Protein AF-A0A961C4F1-F1 (afdb_monomer_lite)

Structure (mmCIF, N/CA/C/O backbone):
data_AF-A0A961C4F1-F1
#
_entry.id   AF-A0A961C4F1-F1
#
loop_
_atom_site.group_PDB
_atom_site.id
_atom_site.type_symbol
_atom_site.label_atom_id
_atom_site.label_alt_id
_atom_site.label_comp_id
_atom_site.label_asym_id
_atom_site.label_entity_id
_atom_site.label_seq_id
_atom_site.pdbx_PDB_ins_code
_atom_site.Cartn_x
_atom_site.Cartn_y
_atom_site.Cartn_z
_atom_site.occupancy
_atom_site.B_iso_or_equiv
_atom_site.auth_seq_id
_atom_site.auth_comp_id
_atom_site.auth_asym_id
_atom_site.auth_atom_id
_atom_site.pdbx_PDB_model_num
ATOM 1 N N . MET A 1 1 ? -9.704 7.172 -8.439 1.00 83.44 1 MET A N 1
ATOM 2 C CA . MET A 1 1 ? -9.712 5.692 -8.507 1.00 83.44 1 MET A CA 1
ATOM 3 C C . MET A 1 1 ? -8.876 5.060 -7.395 1.00 83.44 1 MET A C 1
ATOM 5 O O . MET A 1 1 ? -9.451 4.285 -6.649 1.00 83.44 1 MET A O 1
ATOM 9 N N . ALA A 1 2 ? -7.605 5.440 -7.196 1.00 91.69 2 ALA A N 1
ATOM 10 C CA . ALA A 1 2 ? -6.734 4.858 -6.157 1.00 91.69 2 ALA A CA 1
ATOM 11 C C . ALA A 1 2 ? -7.338 4.836 -4.733 1.00 91.69 2 ALA A C 1
ATOM 13 O O . ALA A 1 2 ? -7.395 3.779 -4.118 1.00 91.69 2 ALA A O 1
ATOM 14 N N . ALA A 1 3 ? -7.897 5.953 -4.245 1.00 95.62 3 ALA A N 1
ATOM 15 C CA . ALA A 1 3 ? -8.545 5.975 -2.925 1.00 95.62 3 ALA A CA 1
ATOM 16 C C . ALA A 1 3 ? -9.699 4.958 -2.811 1.00 95.62 3 ALA A C 1
ATOM 18 O O . ALA A 1 3 ? -9.810 4.259 -1.812 1.00 95.62 3 ALA A O 1
ATOM 19 N N . ALA A 1 4 ? -10.530 4.822 -3.849 1.00 96.44 4 ALA A N 1
ATOM 20 C CA . ALA A 1 4 ? -11.628 3.855 -3.848 1.00 96.44 4 ALA A CA 1
ATOM 21 C C . ALA A 1 4 ? -11.119 2.403 -3.823 1.00 96.44 4 ALA A C 1
ATOM 23 O O . ALA A 1 4 ? -11.713 1.559 -3.159 1.00 96.44 4 ALA A O 1
ATOM 24 N N . GLN A 1 5 ? -9.996 2.120 -4.493 1.00 96.12 5 GLN A N 1
ATOM 25 C CA . GLN A 1 5 ? -9.341 0.811 -4.420 1.00 96.12 5 GLN A CA 1
ATOM 26 C C . GLN A 1 5 ? -8.809 0.539 -3.011 1.00 96.12 5 GLN A C 1
ATOM 28 O O . GLN A 1 5 ? -9.016 -0.553 -2.492 1.00 96.12 5 GLN A O 1
ATOM 33 N N . THR A 1 6 ? -8.195 1.533 -2.363 1.00 96.81 6 THR A N 1
ATOM 34 C CA . THR A 1 6 ? -7.770 1.415 -0.963 1.00 96.81 6 THR A CA 1
ATOM 35 C C . THR A 1 6 ? -8.940 1.114 -0.037 1.00 96.81 6 THR A C 1
ATOM 37 O O . THR A 1 6 ? -8.842 0.185 0.760 1.00 96.81 6 THR A O 1
ATOM 40 N N . VAL A 1 7 ? -10.060 1.834 -0.173 1.00 97.44 7 VAL A N 1
ATOM 41 C CA . VAL A 1 7 ? -11.275 1.554 0.607 1.00 97.44 7 VAL A CA 1
ATOM 42 C C . VAL A 1 7 ? -11.715 0.105 0.398 1.00 97.44 7 VAL A C 1
ATOM 44 O O . VAL A 1 7 ? -11.810 -0.640 1.367 1.00 97.44 7 VAL A O 1
ATOM 47 N N . ALA A 1 8 ? -11.902 -0.318 -0.855 1.00 97.62 8 ALA A N 1
ATOM 48 C CA . ALA A 1 8 ? -12.390 -1.658 -1.170 1.00 97.62 8 ALA A CA 1
ATOM 49 C C . ALA A 1 8 ? -11.473 -2.771 -0.631 1.00 97.62 8 ALA A C 1
ATOM 51 O O . ALA A 1 8 ? -11.957 -3.748 -0.063 1.00 97.62 8 ALA A O 1
ATOM 52 N N . VAL A 1 9 ? -10.150 -2.620 -0.764 1.00 97.50 9 VAL A N 1
ATOM 53 C CA . VAL A 1 9 ? -9.181 -3.608 -0.265 1.00 97.50 9 VAL A CA 1
ATOM 54 C C . VAL A 1 9 ? -9.215 -3.690 1.258 1.00 97.50 9 VAL A C 1
ATOM 56 O O . VAL A 1 9 ? -9.281 -4.790 1.802 1.00 97.50 9 VAL A O 1
ATOM 59 N N . VAL A 1 10 ? -9.199 -2.552 1.957 1.00 97.19 10 VAL A N 1
ATOM 60 C CA . VAL A 1 10 ? -9.195 -2.531 3.429 1.00 97.19 10 VAL A CA 1
ATOM 61 C C . VAL A 1 10 ? -10.528 -3.032 3.989 1.00 97.19 10 VAL A C 1
ATOM 63 O O . VAL A 1 10 ? -10.556 -3.755 4.984 1.00 97.19 10 VAL A O 1
ATOM 66 N N . GLU A 1 11 ? -11.647 -2.728 3.331 1.00 95.00 11 GLU A N 1
ATOM 67 C CA . GLU A 1 11 ? -12.953 -3.281 3.698 1.00 95.00 11 GLU A CA 1
ATOM 68 C C . GLU A 1 11 ? -13.034 -4.800 3.497 1.00 95.00 11 GLU A C 1
ATOM 70 O O . GLU A 1 11 ? -13.649 -5.487 4.314 1.00 95.00 11 GLU A O 1
ATOM 75 N N . ALA A 1 12 ? -12.339 -5.341 2.497 1.00 96.38 12 ALA A N 1
ATOM 76 C CA . ALA A 1 12 ? -12.175 -6.780 2.307 1.00 96.38 12 ALA A CA 1
ATOM 77 C C . ALA A 1 12 ? -11.158 -7.429 3.275 1.00 96.38 12 ALA A C 1
ATOM 79 O O . ALA A 1 12 ? -10.909 -8.628 3.183 1.00 96.38 12 ALA A O 1
ATOM 80 N N . GLY A 1 13 ? -10.574 -6.664 4.207 1.00 94.38 13 GLY A N 1
ATOM 81 C CA . GLY A 1 13 ? -9.588 -7.152 5.180 1.00 94.38 13 GLY A CA 1
ATOM 82 C C . GLY A 1 13 ? -8.143 -7.148 4.674 1.00 94.38 13 GLY A C 1
ATOM 83 O O . GLY A 1 13 ? -7.252 -7.670 5.339 1.00 94.38 13 GLY A O 1
ATOM 84 N N . GLY A 1 14 ? -7.898 -6.562 3.504 1.00 95.62 14 GLY A N 1
ATOM 85 C CA . GLY A 1 14 ? -6.567 -6.409 2.940 1.00 95.62 14 GLY A CA 1
ATOM 86 C C . GLY A 1 14 ? -5.794 -5.213 3.499 1.00 95.62 14 GLY A C 1
ATOM 87 O O . GLY A 1 14 ? -6.282 -4.407 4.295 1.00 95.62 14 GLY A O 1
ATOM 88 N N . ARG A 1 15 ? -4.555 -5.090 3.023 1.00 96.00 15 ARG A N 1
ATOM 89 C CA . ARG A 1 15 ? -3.673 -3.939 3.239 1.00 96.00 15 ARG A CA 1
ATOM 90 C C . ARG A 1 15 ? -3.291 -3.360 1.885 1.00 96.00 15 ARG A C 1
ATOM 92 O O . ARG A 1 15 ? -3.150 -4.106 0.919 1.00 96.00 15 ARG A O 1
ATOM 99 N N . THR A 1 16 ? -3.096 -2.052 1.806 1.00 96.38 16 THR A N 1
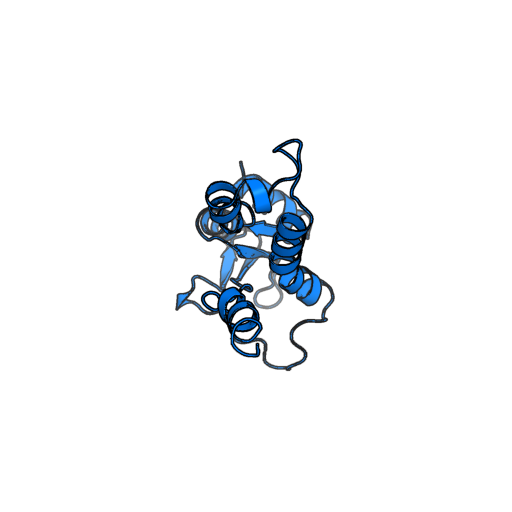ATOM 100 C CA . THR A 1 16 ? -2.605 -1.400 0.583 1.00 96.38 16 THR A CA 1
ATOM 101 C C . THR A 1 16 ? -1.349 -0.610 0.854 1.00 96.38 16 THR A C 1
ATOM 103 O O . THR A 1 16 ? -1.265 0.027 1.898 1.00 96.38 16 THR A O 1
ATOM 106 N N . VAL A 1 17 ? -0.440 -0.572 -0.119 1.00 94.94 17 VAL A N 1
ATOM 107 C CA . VAL A 1 17 ? 0.753 0.280 -0.106 1.00 94.94 17 VAL A CA 1
ATOM 108 C C . VAL A 1 17 ? 0.718 1.209 -1.320 1.00 94.94 17 VAL A C 1
ATOM 110 O O . VAL A 1 17 ? 0.536 0.749 -2.449 1.00 94.94 17 VAL A O 1
ATOM 113 N N . SER A 1 18 ? 0.909 2.511 -1.108 1.00 93.38 18 SER A N 1
ATOM 114 C CA . SER A 1 18 ? 0.995 3.517 -2.175 1.00 93.38 18 SER A CA 1
ATOM 115 C C . SER A 1 18 ? 2.334 3.421 -2.915 1.00 93.38 18 SER A C 1
ATOM 117 O O . SER A 1 18 ? 3.273 4.165 -2.626 1.00 93.38 18 SER A O 1
ATOM 119 N N . LEU A 1 19 ? 2.428 2.479 -3.859 1.00 91.19 19 LEU A N 1
ATOM 120 C CA . LEU A 1 19 ? 3.655 2.179 -4.605 1.00 91.19 19 LEU A CA 1
ATOM 121 C C . LEU A 1 19 ? 3.908 3.130 -5.784 1.00 91.19 19 LEU A C 1
ATOM 123 O O . LEU A 1 19 ? 5.052 3.487 -6.046 1.00 91.19 19 LEU A O 1
ATOM 127 N N . GLY A 1 20 ? 2.850 3.544 -6.490 1.00 87.50 20 GLY A N 1
ATOM 128 C CA . GLY A 1 20 ? 2.961 4.329 -7.725 1.00 87.50 20 GLY A CA 1
ATOM 129 C C . GLY A 1 20 ? 3.708 5.647 -7.528 1.00 87.50 20 GLY A C 1
ATOM 130 O O . GLY A 1 20 ? 4.709 5.887 -8.192 1.00 87.50 20 GLY A O 1
ATOM 131 N N . ASP A 1 21 ? 3.292 6.453 -6.551 1.00 86.06 21 ASP A N 1
ATOM 132 C CA . ASP A 1 21 ? 3.953 7.733 -6.263 1.00 86.06 21 ASP A CA 1
ATOM 133 C C . ASP A 1 21 ? 5.311 7.564 -5.563 1.00 86.06 21 ASP A C 1
ATOM 135 O O . ASP A 1 21 ? 6.100 8.503 -5.505 1.00 86.06 21 ASP A O 1
ATOM 139 N N . LEU A 1 22 ? 5.589 6.372 -5.018 1.00 90.69 22 LEU A N 1
ATOM 140 C CA . LEU A 1 22 ? 6.874 6.043 -4.404 1.00 90.69 22 LEU A CA 1
ATOM 141 C C . LEU A 1 22 ? 7.924 5.699 -5.460 1.00 90.69 22 LEU A C 1
ATOM 143 O O . LEU A 1 22 ? 9.031 6.224 -5.414 1.00 90.69 22 LEU A O 1
ATOM 147 N N . LEU A 1 23 ? 7.584 4.813 -6.396 1.00 92.19 23 LEU A N 1
ATOM 148 C CA . LEU A 1 23 ? 8.536 4.295 -7.376 1.00 92.19 23 LEU A CA 1
ATOM 149 C C . LEU A 1 23 ? 8.493 5.035 -8.709 1.00 92.19 23 LEU A C 1
ATOM 151 O O . LEU A 1 23 ? 9.502 5.069 -9.406 1.00 92.19 23 LEU A O 1
ATOM 155 N N . GLY A 1 24 ? 7.367 5.659 -9.057 1.00 92.56 24 GLY A N 1
ATOM 156 C CA . GLY A 1 24 ? 7.189 6.404 -10.304 1.00 92.56 24 GLY A CA 1
ATOM 157 C C . GLY A 1 24 ? 8.346 7.358 -10.628 1.00 92.56 24 GLY A C 1
ATOM 158 O O . GLY A 1 24 ? 8.858 7.289 -11.745 1.00 92.56 24 GLY A O 1
ATOM 159 N N . PRO 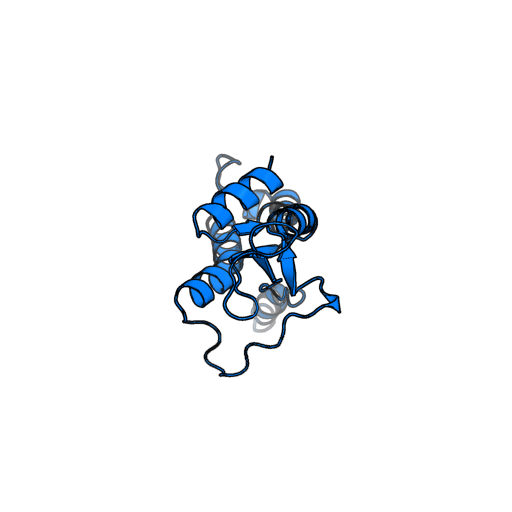A 1 25 ? 8.838 8.177 -9.675 1.00 93.44 25 PRO A N 1
ATOM 160 C CA . PRO A 1 25 ? 9.994 9.041 -9.911 1.00 93.44 25 PRO A CA 1
ATOM 161 C C . PRO A 1 25 ? 11.260 8.289 -10.348 1.00 93.44 25 PRO A C 1
ATOM 163 O O . PRO A 1 25 ? 11.966 8.765 -11.232 1.00 93.44 25 PRO A O 1
ATOM 166 N N . HIS A 1 26 ? 11.524 7.101 -9.793 1.00 91.50 26 HIS A N 1
ATOM 167 C CA . HIS A 1 26 ? 12.672 6.273 -10.176 1.00 91.50 26 HIS A CA 1
ATOM 168 C C . HIS A 1 26 ? 12.507 5.694 -11.584 1.00 91.50 26 HIS A C 1
ATOM 170 O O . HIS A 1 26 ? 13.432 5.765 -12.386 1.00 91.50 26 HIS A O 1
ATOM 176 N N . PHE A 1 27 ? 11.314 5.194 -11.922 1.00 94.44 27 PHE A N 1
ATOM 177 C CA . PHE A 1 27 ? 11.020 4.697 -13.272 1.00 94.44 27 PHE A CA 1
ATOM 178 C C . PHE A 1 27 ? 11.121 5.794 -14.343 1.00 94.44 27 PHE A C 1
ATOM 180 O O . PHE A 1 27 ? 11.502 5.509 -15.474 1.00 94.44 27 PHE A O 1
ATOM 187 N N . VAL A 1 28 ? 10.804 7.044 -13.994 1.00 95.38 28 VAL A N 1
ATOM 188 C CA . VAL A 1 28 ? 10.967 8.199 -14.892 1.00 95.38 28 VAL A CA 1
ATOM 189 C C . VAL A 1 28 ? 12.432 8.625 -15.006 1.00 95.38 28 VAL A C 1
ATOM 191 O O . VAL A 1 28 ? 12.877 8.959 -16.101 1.00 95.38 28 VAL A O 1
ATOM 194 N N . ALA A 1 29 ? 13.178 8.635 -13.899 1.00 95.94 29 ALA A N 1
ATOM 195 C CA . ALA A 1 29 ? 14.565 9.096 -13.878 1.00 95.94 29 ALA A CA 1
ATOM 196 C C . ALA A 1 29 ? 15.547 8.091 -14.503 1.00 95.94 29 ALA A C 1
ATOM 198 O O . ALA A 1 29 ? 16.524 8.502 -15.124 1.00 95.94 29 ALA A O 1
ATOM 199 N N . MET A 1 30 ? 15.298 6.789 -14.334 1.00 95.75 30 MET A N 1
ATOM 200 C CA . MET A 1 30 ? 16.208 5.700 -14.717 1.00 95.75 30 MET A CA 1
ATOM 201 C C . MET A 1 30 ? 15.467 4.619 -15.533 1.00 95.75 30 MET A C 1
ATOM 203 O O . MET A 1 30 ? 15.462 3.448 -15.150 1.00 95.75 30 MET A O 1
ATOM 207 N N . PRO A 1 31 ? 14.804 4.969 -16.653 1.00 96.44 31 PRO A N 1
ATOM 208 C CA . PRO A 1 31 ? 13.901 4.052 -17.352 1.00 96.44 31 PRO A CA 1
ATOM 209 C C . PRO A 1 31 ? 14.60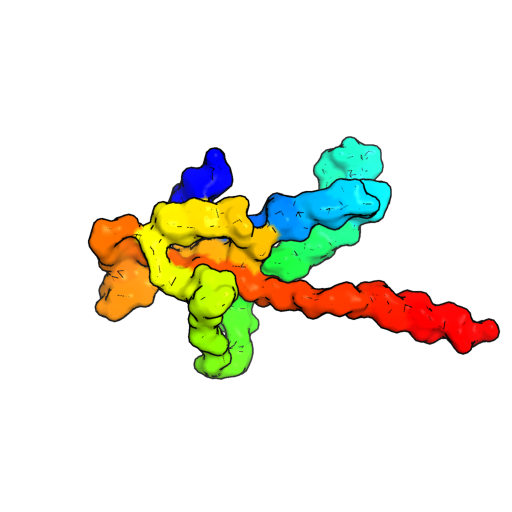5 2.809 -17.911 1.00 96.44 31 PRO A C 1
ATOM 211 O O . PRO A 1 31 ? 14.035 1.725 -17.841 1.00 96.44 31 PRO A O 1
ATOM 214 N N . GLU A 1 32 ? 15.840 2.945 -18.405 1.00 96.31 32 GLU A N 1
ATOM 215 C CA . GLU A 1 32 ? 16.633 1.831 -18.960 1.00 96.31 32 GLU A CA 1
ATOM 216 C C . GLU A 1 32 ? 17.064 0.811 -17.891 1.00 96.31 32 GLU A C 1
ATOM 218 O O . GLU A 1 32 ? 17.293 -0.355 -18.193 1.00 96.31 32 GLU A O 1
ATOM 223 N N . GLU A 1 33 ? 17.170 1.243 -16.631 1.00 96.19 33 GLU A N 1
ATOM 224 C CA . GLU A 1 33 ? 17.492 0.366 -15.502 1.00 96.19 33 GLU A CA 1
ATOM 225 C C . GLU A 1 33 ? 16.226 -0.228 -14.880 1.00 96.19 33 GLU A C 1
ATOM 227 O O . GLU A 1 33 ? 16.210 -1.387 -14.468 1.00 96.19 33 GLU A O 1
ATOM 232 N N . MET A 1 34 ? 15.149 0.558 -14.809 1.00 95.94 34 MET A N 1
ATOM 233 C CA . MET A 1 34 ? 13.942 0.219 -14.056 1.00 95.94 34 MET A CA 1
ATOM 234 C C . MET A 1 34 ? 12.921 -0.589 -14.863 1.00 95.94 34 MET A C 1
ATOM 236 O O . MET A 1 34 ? 12.176 -1.373 -14.270 1.00 95.94 34 MET A O 1
ATOM 240 N N . PHE A 1 35 ? 12.881 -0.449 -16.191 1.00 97.88 35 PHE A N 1
ATOM 241 C CA . PHE A 1 35 ? 12.010 -1.236 -17.067 1.00 97.88 35 PHE A CA 1
ATOM 242 C C . PHE A 1 35 ? 12.754 -2.373 -17.770 1.00 97.88 35 PHE A C 1
ATOM 244 O O . PHE A 1 35 ? 13.952 -2.323 -18.023 1.00 97.88 35 PHE A O 1
ATOM 251 N N . SER A 1 36 ? 12.007 -3.419 -18.107 1.00 97.06 36 SER A N 1
ATOM 252 C CA . SER A 1 36 ? 12.430 -4.455 -19.043 1.00 97.06 36 SER A CA 1
ATOM 253 C C . SER A 1 36 ? 12.475 -3.907 -20.479 1.00 97.06 36 SER A C 1
ATOM 255 O O . SER A 1 36 ? 12.023 -2.797 -20.762 1.00 97.06 36 SER A O 1
ATOM 257 N N . ALA A 1 37 ? 12.960 -4.720 -21.421 1.00 96.12 37 ALA A N 1
ATOM 258 C CA . ALA A 1 37 ? 13.095 -4.360 -22.835 1.00 96.12 37 ALA A CA 1
ATOM 259 C C . ALA A 1 37 ? 11.770 -3.943 -23.511 1.00 96.12 37 ALA A C 1
ATOM 261 O O . ALA A 1 37 ? 11.781 -3.213 -24.500 1.00 96.12 37 ALA A O 1
ATOM 262 N N . ASP A 1 38 ? 10.622 -4.380 -22.984 1.00 96.31 38 ASP A N 1
ATOM 263 C CA . ASP A 1 38 ? 9.296 -3.988 -23.480 1.00 96.31 38 ASP A CA 1
ATOM 264 C C . ASP A 1 38 ? 8.833 -2.600 -23.006 1.00 96.31 38 ASP A C 1
ATOM 266 O O . ASP A 1 38 ? 7.803 -2.107 -23.471 1.00 96.31 38 ASP A O 1
ATOM 270 N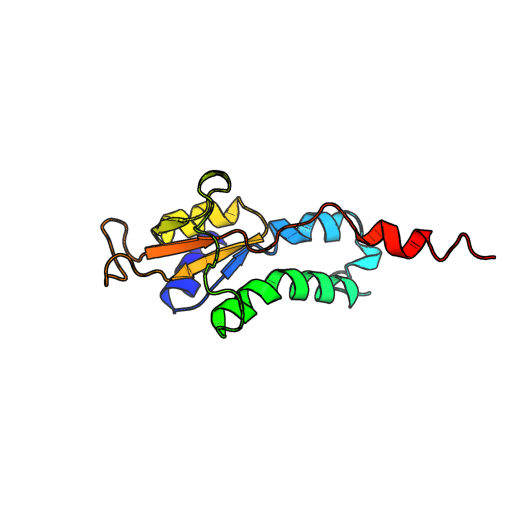 N . ARG A 1 39 ? 9.601 -1.957 -22.115 1.00 93.00 39 ARG A N 1
ATOM 271 C CA . ARG A 1 39 ? 9.307 -0.649 -21.509 1.00 93.00 39 ARG A CA 1
ATOM 272 C C . ARG A 1 39 ? 7.947 -0.586 -20.812 1.00 93.00 39 ARG A C 1
ATOM 274 O O . ARG A 1 39 ? 7.357 0.486 -20.688 1.00 93.00 39 ARG A O 1
ATOM 281 N N . PHE A 1 40 ? 7.445 -1.734 -20.372 1.00 93.69 40 PHE A N 1
ATOM 282 C CA . PHE A 1 40 ? 6.177 -1.854 -19.667 1.00 93.69 40 PHE A CA 1
ATOM 283 C C . PHE A 1 40 ? 6.353 -2.610 -18.353 1.00 93.69 40 PHE A C 1
ATOM 285 O O . PHE A 1 40 ? 5.982 -2.101 -17.296 1.00 93.69 40 PHE A O 1
ATOM 292 N N . HIS A 1 41 ? 6.956 -3.797 -18.393 1.00 97.38 41 HIS A N 1
ATOM 293 C CA . HIS A 1 41 ? 7.234 -4.555 -17.181 1.00 97.38 41 HIS A CA 1
ATOM 294 C C . HIS A 1 41 ? 8.453 -3.979 -16.456 1.00 97.38 41 HIS A C 1
ATOM 296 O O . HIS A 1 41 ? 9.406 -3.548 -17.111 1.00 97.38 41 HIS A O 1
ATOM 302 N N . PRO A 1 42 ? 8.479 -4.004 -15.114 1.00 97.12 42 PRO A N 1
ATOM 303 C CA . PRO A 1 42 ? 9.702 -3.742 -14.374 1.00 97.12 42 PRO A CA 1
ATOM 304 C C . PRO A 1 42 ? 10.831 -4.692 -14.786 1.00 97.12 42 PRO A C 1
ATOM 306 O O . PRO A 1 42 ? 10.604 -5.865 -15.096 1.00 97.12 42 PRO A O 1
ATOM 309 N N . SER A 1 43 ? 12.059 -4.187 -14.757 1.00 97.62 43 SER A N 1
ATOM 310 C CA . SER A 1 43 ? 13.272 -5.002 -14.812 1.00 97.62 43 SER A CA 1
ATOM 311 C C . SER A 1 43 ? 13.447 -5.793 -13.502 1.00 97.62 43 SER A C 1
ATOM 313 O O . SER A 1 43 ? 12.706 -5.567 -12.537 1.00 97.62 43 SER A O 1
ATOM 315 N N . PRO A 1 44 ? 14.457 -6.676 -13.389 1.00 97.69 44 PRO A N 1
ATOM 316 C CA . PRO A 1 44 ? 14.827 -7.265 -12.102 1.00 97.69 44 PRO A CA 1
ATOM 317 C C . PRO A 1 44 ? 15.101 -6.221 -11.005 1.00 97.69 44 PRO A C 1
ATOM 319 O O . PRO A 1 44 ? 14.639 -6.395 -9.879 1.00 97.69 44 PRO A O 1
ATOM 322 N N . ALA A 1 45 ? 15.780 -5.114 -11.330 1.00 95.31 45 ALA A N 1
ATOM 323 C CA . ALA A 1 45 ? 16.019 -4.017 -10.387 1.00 95.31 45 ALA A CA 1
ATOM 324 C C . ALA A 1 45 ? 14.709 -3.302 -10.007 1.00 95.31 45 ALA A C 1
ATOM 326 O O . ALA A 1 45 ? 14.454 -3.046 -8.828 1.00 95.31 45 ALA A O 1
ATOM 327 N N . GLY A 1 46 ? 13.823 -3.069 -10.982 1.00 95.44 46 GLY A N 1
ATOM 328 C CA . GLY A 1 46 ? 12.499 -2.492 -10.741 1.00 95.44 46 GLY A CA 1
ATOM 329 C C . GLY A 1 46 ? 11.620 -3.366 -9.838 1.00 95.44 46 GLY A C 1
ATOM 330 O O . GLY A 1 46 ? 10.982 -2.861 -8.911 1.00 95.44 46 GLY A O 1
ATOM 331 N N . TYR A 1 47 ? 11.626 -4.687 -10.043 1.00 96.94 47 TYR A N 1
ATOM 332 C CA . TYR A 1 47 ? 10.942 -5.629 -9.153 1.00 96.94 47 TYR A CA 1
ATOM 333 C C . TYR A 1 47 ? 11.578 -5.689 -7.765 1.00 96.94 47 TYR A C 1
ATOM 335 O O . TYR A 1 47 ? 10.843 -5.775 -6.783 1.00 96.94 47 TYR A O 1
ATOM 343 N N . ALA A 1 48 ? 12.906 -5.605 -7.654 1.00 95.31 48 ALA A N 1
ATOM 344 C CA . ALA A 1 48 ? 13.582 -5.559 -6.360 1.00 95.31 48 ALA A CA 1
ATOM 345 C C . ALA A 1 48 ? 13.151 -4.328 -5.543 1.00 95.31 48 ALA A C 1
ATOM 347 O O . ALA A 1 48 ? 12.832 -4.462 -4.363 1.00 95.31 48 ALA A O 1
ATOM 348 N N . GLN A 1 49 ? 13.040 -3.155 -6.174 1.00 92.75 49 GLN A N 1
ATOM 349 C CA . GLN A 1 49 ? 12.529 -1.935 -5.532 1.00 92.75 49 GLN A CA 1
ATOM 350 C C . GLN A 1 49 ? 11.055 -2.070 -5.115 1.00 92.75 49 GLN A C 1
ATOM 352 O O . GLN A 1 49 ? 10.682 -1.711 -3.995 1.00 92.75 49 GLN A O 1
ATOM 357 N N . ALA A 1 50 ? 10.213 -2.651 -5.978 1.00 93.75 50 ALA A N 1
ATOM 358 C CA . ALA A 1 50 ? 8.819 -2.948 -5.644 1.00 93.75 50 ALA A CA 1
ATOM 359 C C . ALA A 1 50 ? 8.695 -3.910 -4.455 1.00 93.75 50 ALA A C 1
ATOM 361 O O . ALA A 1 50 ? 7.927 -3.651 -3.527 1.00 93.75 50 ALA A O 1
ATOM 362 N N . ALA A 1 51 ? 9.482 -4.985 -4.445 1.00 94.06 51 ALA A N 1
ATOM 363 C CA . ALA A 1 51 ? 9.519 -5.941 -3.349 1.00 94.06 51 ALA A CA 1
ATOM 364 C C . ALA A 1 51 ? 10.004 -5.283 -2.051 1.00 94.06 51 ALA A C 1
ATOM 366 O O . ALA A 1 51 ? 9.346 -5.425 -1.023 1.00 94.06 51 ALA A O 1
ATOM 367 N N . ALA A 1 52 ? 11.086 -4.500 -2.094 1.00 90.69 52 ALA A N 1
ATOM 368 C CA . ALA A 1 52 ? 11.615 -3.782 -0.935 1.00 90.69 52 ALA A CA 1
ATOM 369 C C . ALA A 1 52 ? 10.575 -2.844 -0.300 1.00 90.69 52 ALA A C 1
ATOM 371 O O . ALA A 1 52 ? 10.456 -2.789 0.924 1.00 90.69 52 ALA A O 1
ATOM 372 N N . ALA A 1 53 ? 9.773 -2.157 -1.117 1.00 91.00 53 ALA A N 1
ATOM 373 C CA . ALA A 1 53 ? 8.693 -1.304 -0.630 1.00 91.00 53 ALA A CA 1
ATOM 374 C C . ALA A 1 53 ? 7.539 -2.092 0.023 1.00 91.00 53 ALA A C 1
ATOM 376 O O . ALA A 1 53 ? 6.924 -1.607 0.975 1.00 91.00 53 ALA A O 1
ATOM 377 N N . LEU A 1 54 ? 7.237 -3.298 -0.468 1.00 92.25 54 LEU A N 1
ATOM 378 C CA . LEU A 1 54 ? 6.141 -4.140 0.031 1.00 92.25 54 LEU A CA 1
ATOM 379 C C . LEU A 1 54 ? 6.528 -4.990 1.249 1.00 92.25 54 LEU A C 1
ATOM 381 O O . LEU A 1 54 ? 5.671 -5.273 2.090 1.00 92.25 54 LEU A O 1
ATOM 385 N N . LEU A 1 55 ? 7.798 -5.388 1.363 1.00 91.31 55 LEU A N 1
ATOM 386 C CA . LEU A 1 55 ? 8.295 -6.317 2.383 1.00 91.31 55 LEU A CA 1
ATOM 387 C C . LEU A 1 55 ? 7.915 -5.929 3.822 1.00 91.31 55 LEU A C 1
ATOM 389 O O . LEU A 1 55 ? 7.425 -6.808 4.531 1.00 91.31 55 LEU A O 1
ATOM 393 N N . PRO A 1 56 ? 8.033 -4.660 4.268 1.00 89.00 56 PRO A N 1
ATOM 394 C CA . PRO A 1 56 ? 7.609 -4.284 5.616 1.00 89.00 56 PRO A CA 1
ATOM 395 C C . PRO A 1 56 ? 6.120 -4.549 5.873 1.00 89.00 56 PRO A C 1
ATOM 397 O O . PRO A 1 56 ? 5.747 -4.994 6.954 1.00 89.00 56 PRO A O 1
ATOM 400 N N . SER A 1 57 ? 5.267 -4.313 4.870 1.00 90.69 57 SER A N 1
ATOM 401 C CA . SER A 1 57 ? 3.824 -4.549 4.973 1.00 90.69 57 SER A CA 1
ATOM 402 C C . SER A 1 57 ? 3.502 -6.033 5.098 1.00 90.69 57 SER A C 1
ATOM 404 O O . SER A 1 57 ? 2.725 -6.441 5.963 1.00 90.69 57 SER A O 1
ATOM 406 N N . VAL A 1 58 ? 4.151 -6.850 4.262 1.00 91.94 58 VAL A N 1
ATOM 407 C CA . VAL A 1 58 ? 4.011 -8.311 4.269 1.00 91.94 58 VAL A CA 1
ATOM 408 C C . VAL A 1 58 ? 4.505 -8.887 5.592 1.00 91.94 58 VAL A C 1
ATOM 410 O O . VAL A 1 58 ? 3.804 -9.682 6.213 1.00 91.94 58 VAL A O 1
ATOM 413 N N . ALA A 1 59 ? 5.671 -8.448 6.065 1.00 89.25 59 ALA A N 1
ATOM 414 C CA . ALA A 1 59 ? 6.229 -8.907 7.326 1.00 89.25 59 ALA A CA 1
ATOM 415 C C . ALA A 1 59 ? 5.310 -8.552 8.506 1.00 89.25 59 ALA A C 1
ATOM 417 O O . ALA A 1 59 ? 5.016 -9.425 9.317 1.00 89.25 59 ALA A O 1
ATOM 418 N N . THR A 1 60 ? 4.761 -7.331 8.572 1.00 86.81 60 THR A N 1
ATOM 419 C CA . THR A 1 60 ? 3.780 -6.982 9.616 1.00 86.81 60 THR A CA 1
ATOM 420 C C . THR A 1 60 ? 2.488 -7.793 9.491 1.00 86.81 60 THR A C 1
ATOM 422 O O . THR A 1 60 ? 1.932 -8.210 10.503 1.00 86.81 60 THR A O 1
ATOM 425 N N . ALA A 1 61 ? 1.995 -8.050 8.276 1.00 89.31 61 ALA A N 1
ATOM 426 C CA . ALA A 1 61 ? 0.802 -8.875 8.076 1.00 89.31 61 ALA A CA 1
ATOM 427 C C . ALA A 1 61 ? 0.993 -10.325 8.554 1.00 89.31 61 ALA A C 1
ATOM 429 O O . ALA A 1 61 ? 0.043 -10.933 9.037 1.00 89.31 61 ALA A O 1
ATOM 430 N N . LEU A 1 62 ? 2.217 -10.850 8.449 1.00 90.81 62 LEU A N 1
ATOM 431 C CA . LEU A 1 62 ? 2.597 -12.186 8.910 1.00 90.81 62 LEU A CA 1
ATOM 432 C C . LEU A 1 62 ? 3.048 -12.228 10.382 1.00 90.81 62 LEU A C 1
ATOM 434 O O . LEU A 1 62 ? 3.395 -13.298 10.872 1.00 90.81 62 LEU A O 1
ATOM 438 N N . GLY A 1 63 ? 3.075 -11.091 11.087 1.00 86.88 63 GLY A N 1
ATOM 439 C CA . GLY A 1 63 ? 3.589 -11.015 12.460 1.00 86.88 63 GLY A CA 1
ATOM 440 C C . GLY A 1 63 ? 5.109 -11.194 12.572 1.00 86.88 63 GLY A C 1
ATOM 441 O O . GLY A 1 63 ? 5.612 -11.541 13.633 1.00 86.88 63 GLY A O 1
ATOM 442 N N . LEU A 1 64 ? 5.844 -10.967 11.480 1.00 84.25 64 LEU A N 1
ATOM 443 C CA . LEU A 1 64 ? 7.305 -11.068 11.393 1.00 84.25 64 LEU A CA 1
ATOM 444 C C . LEU A 1 64 ? 8.014 -9.712 11.611 1.00 84.25 64 LEU A C 1
ATOM 446 O O . LEU A 1 64 ? 9.234 -9.635 11.486 1.00 84.25 64 LEU A O 1
ATOM 450 N N . TRP A 1 65 ? 7.268 -8.632 11.887 1.00 70.38 65 TRP A N 1
ATOM 451 C CA . TRP A 1 65 ? 7.795 -7.266 12.021 1.00 70.38 65 TRP A CA 1
ATOM 452 C C . TRP A 1 65 ? 6.998 -6.413 13.027 1.00 70.38 65 TRP A C 1
ATOM 454 O O . TRP A 1 65 ? 5.783 -6.297 12.827 1.00 70.38 65 TRP A O 1
ATOM 464 N N . PRO A 1 66 ? 7.642 -5.724 13.997 1.00 60.84 66 PRO A N 1
ATOM 465 C CA . PRO A 1 66 ? 9.028 -5.873 14.444 1.00 60.84 66 PRO A CA 1
ATOM 466 C C . PRO A 1 66 ? 9.201 -7.043 15.428 1.00 60.84 66 PRO A C 1
ATOM 468 O O . PRO A 1 66 ? 8.279 -7.439 16.132 1.00 60.84 66 PRO A O 1
ATOM 471 N N . VAL A 1 67 ? 10.426 -7.570 15.460 1.00 50.44 67 VAL A N 1
ATOM 472 C CA . VAL A 1 67 ? 10.928 -8.558 16.435 1.00 50.44 67 VAL A CA 1
ATOM 473 C C . VAL A 1 67 ? 11.199 -7.900 17.809 1.00 50.44 67 VAL A C 1
ATOM 475 O O . VAL A 1 67 ? 11.444 -8.601 18.786 1.00 50.44 67 VAL A O 1
ATOM 478 N N . ASP A 1 68 ? 11.081 -6.569 17.903 1.00 46.31 68 ASP A N 1
ATOM 479 C CA . ASP A 1 68 ? 11.058 -5.809 19.158 1.00 46.31 68 ASP A CA 1
ATOM 480 C C . ASP A 1 68 ? 9.612 -5.585 19.648 1.00 46.31 68 ASP A C 1
ATOM 482 O O . ASP A 1 68 ? 8.747 -5.221 18.847 1.00 46.31 68 ASP A O 1
ATOM 486 N N . PRO A 1 69 ? 9.333 -5.741 20.957 1.00 50.12 69 PRO A N 1
ATOM 487 C CA . PRO A 1 69 ? 7.985 -5.634 21.524 1.00 50.12 69 PRO A CA 1
ATOM 488 C C . PRO A 1 69 ? 7.394 -4.213 21.510 1.00 50.12 69 PRO A C 1
ATOM 490 O O . PRO A 1 69 ? 6.205 -4.050 21.779 1.00 50.12 69 PRO A O 1
ATOM 493 N N . GLU A 1 70 ? 8.184 -3.193 21.173 1.00 53.12 70 GLU A N 1
ATOM 494 C CA . GLU A 1 70 ? 7.732 -1.811 21.006 1.00 53.12 70 GLU A CA 1
ATOM 495 C C . GLU A 1 70 ? 7.808 -1.425 19.525 1.00 53.12 70 GLU A C 1
ATOM 497 O O . GLU A 1 70 ? 8.745 -0.764 19.074 1.00 53.12 70 GLU A O 1
ATOM 502 N N . GLU A 1 71 ? 6.813 -1.834 18.727 1.00 60.72 71 GLU A N 1
ATOM 503 C CA . GLU A 1 71 ? 6.583 -1.147 17.455 1.00 60.72 71 GLU A CA 1
ATOM 504 C C . GLU A 1 71 ? 6.375 0.340 17.799 1.00 60.72 71 GLU A C 1
ATOM 506 O O . GLU A 1 71 ? 5.453 0.640 18.561 1.00 60.72 71 GLU A O 1
ATOM 511 N N . PRO A 1 72 ? 7.218 1.272 17.301 1.00 65.75 72 PRO A N 1
ATOM 512 C CA . PRO A 1 72 ? 7.118 2.668 17.697 1.00 65.75 72 PRO A CA 1
ATOM 513 C C . PRO A 1 72 ? 5.705 3.149 17.417 1.00 65.75 72 PRO A C 1
ATOM 515 O O . PRO A 1 72 ? 5.179 2.851 16.337 1.00 65.75 72 PRO A O 1
ATOM 518 N N . ASP A 1 73 ? 5.106 3.871 18.361 1.00 79.62 73 ASP A N 1
ATOM 519 C CA . ASP A 1 73 ? 3.793 4.478 18.167 1.00 79.62 73 ASP A CA 1
ATOM 520 C C . ASP A 1 73 ? 3.729 5.202 16.813 1.00 79.62 73 ASP A C 1
ATOM 522 O O . ASP A 1 73 ? 4.735 5.764 16.364 1.00 79.62 73 ASP A O 1
ATOM 526 N N . PRO A 1 74 ? 2.569 5.178 16.128 1.00 86.75 74 PRO A N 1
ATOM 527 C CA . PRO A 1 74 ? 2.432 5.856 14.848 1.00 86.75 74 PRO A CA 1
ATOM 528 C C . PRO A 1 74 ? 2.852 7.323 14.975 1.00 86.75 74 PRO A C 1
ATOM 530 O O . PRO A 1 74 ? 2.330 8.076 15.804 1.00 86.75 74 PRO A O 1
ATOM 533 N N . ASP A 1 75 ? 3.790 7.731 14.124 1.00 88.31 75 ASP A N 1
ATOM 534 C CA . ASP A 1 75 ? 4.346 9.074 14.152 1.00 88.31 75 ASP A CA 1
ATOM 535 C C . ASP A 1 75 ? 3.366 10.075 13.522 1.00 88.31 75 ASP A C 1
ATOM 537 O O . ASP A 1 75 ? 3.269 10.232 12.298 1.00 88.31 75 ASP A O 1
ATOM 541 N N . ARG A 1 76 ? 2.642 10.799 14.381 1.00 87.81 76 ARG A N 1
ATOM 542 C CA . ARG A 1 76 ? 1.681 11.827 13.958 1.00 87.81 76 ARG A CA 1
ATOM 543 C C . ARG A 1 76 ? 2.325 12.943 13.139 1.00 87.81 76 ARG A C 1
ATOM 545 O O . ARG A 1 76 ? 1.653 13.498 12.270 1.00 87.81 76 ARG A O 1
ATOM 552 N N . LEU A 1 77 ? 3.605 13.259 13.366 1.00 86.62 77 LEU A N 1
ATOM 553 C CA . LEU A 1 77 ? 4.321 14.275 12.584 1.00 86.62 77 LEU A CA 1
ATOM 554 C C . LEU A 1 77 ? 4.537 13.814 11.138 1.00 86.62 77 LEU A C 1
ATOM 556 O O . LEU A 1 77 ? 4.613 14.638 10.229 1.00 86.62 77 LEU A O 1
ATOM 560 N N . ARG A 1 78 ? 4.565 12.498 10.902 1.00 84.88 78 ARG A N 1
ATOM 561 C CA . ARG A 1 78 ? 4.637 11.891 9.564 1.00 84.88 78 ARG A CA 1
ATOM 562 C C . ARG A 1 78 ? 3.266 11.595 8.959 1.00 84.88 78 ARG A C 1
ATOM 564 O O . ARG A 1 78 ? 3.200 10.993 7.886 1.00 84.88 78 ARG A O 1
ATOM 571 N N . GLY A 1 79 ? 2.197 12.036 9.623 1.00 89.12 79 GLY A N 1
ATOM 572 C CA . GLY A 1 79 ? 0.816 11.804 9.211 1.00 89.12 79 GLY A CA 1
ATOM 573 C C . GLY A 1 79 ? 0.309 10.395 9.515 1.00 89.12 79 GLY A C 1
ATOM 574 O O . GLY A 1 79 ? -0.742 10.020 8.998 1.00 89.12 79 GLY A O 1
ATOM 575 N N . GLU A 1 80 ? 1.031 9.617 10.323 1.00 93.56 80 GLU A N 1
ATOM 576 C CA . GLU A 1 80 ? 0.617 8.273 10.719 1.00 93.56 80 GLU A CA 1
ATOM 577 C C . GLU A 1 80 ? -0.443 8.312 11.824 1.00 93.56 80 GLU A C 1
ATOM 579 O O . GLU A 1 80 ? -0.560 9.277 12.587 1.00 93.56 80 GLU A O 1
ATOM 584 N N . GLY A 1 81 ? -1.212 7.231 11.927 1.00 94.31 81 GLY A N 1
ATOM 585 C CA . GLY A 1 81 ? -2.175 7.031 13.002 1.00 94.31 81 GLY A CA 1
ATOM 586 C C . GLY A 1 81 ? -3.489 6.428 12.536 1.00 94.31 81 GLY A C 1
ATOM 587 O O . GLY A 1 81 ? -3.676 6.097 11.362 1.00 94.31 81 GLY A O 1
ATOM 588 N N . VAL A 1 82 ? -4.410 6.289 13.490 1.00 95.62 82 VAL A N 1
ATOM 589 C CA . VAL A 1 82 ? -5.743 5.745 13.235 1.00 95.62 82 VAL A CA 1
ATOM 590 C C . VAL A 1 82 ? -6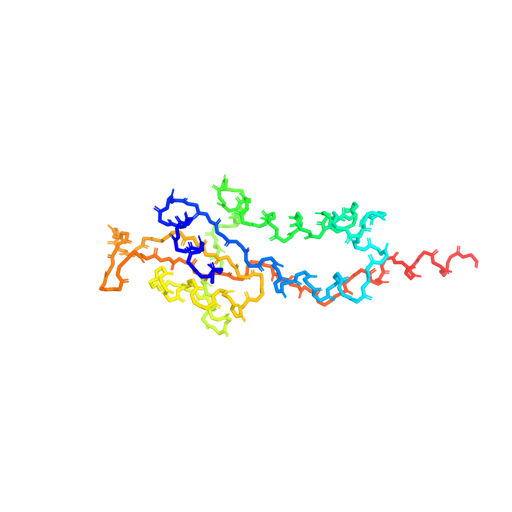.695 6.842 12.773 1.00 95.62 82 VAL A C 1
ATOM 592 O O . VAL A 1 82 ? -6.786 7.909 13.380 1.00 95.62 82 VAL A O 1
ATOM 595 N N . THR A 1 83 ? -7.423 6.573 11.696 1.00 96.19 83 THR A N 1
ATOM 596 C CA . THR A 1 83 ? -8.488 7.435 11.170 1.00 96.19 83 THR A CA 1
ATOM 597 C C . THR A 1 83 ? -9.526 6.587 10.428 1.00 96.19 83 THR A C 1
ATOM 599 O O . THR A 1 83 ? -9.433 5.360 10.432 1.00 96.19 83 THR A O 1
ATOM 602 N N . SER A 1 84 ? -10.556 7.198 9.839 1.00 97.19 84 SER A N 1
ATOM 603 C CA . SER A 1 84 ? -11.524 6.444 9.038 1.00 97.19 84 SER A CA 1
ATOM 604 C C . SER A 1 84 ? -10.846 5.839 7.802 1.00 97.19 84 SER A C 1
ATOM 606 O O . SER A 1 84 ? -9.899 6.416 7.264 1.00 97.19 84 SER A O 1
ATOM 608 N N . VAL A 1 85 ? -11.334 4.699 7.304 1.00 97.56 85 VAL A N 1
ATOM 609 C CA . VAL A 1 85 ? -10.838 4.104 6.047 1.00 97.56 85 VAL A CA 1
ATOM 610 C C . VAL A 1 85 ? -10.892 5.117 4.895 1.00 97.56 85 VAL A C 1
ATOM 612 O O . VAL A 1 85 ? -9.948 5.201 4.112 1.00 97.56 85 VAL A O 1
ATOM 615 N N . ALA A 1 86 ? -11.954 5.923 4.811 1.00 96.31 86 ALA A N 1
ATOM 616 C CA . ALA A 1 86 ? -12.115 6.931 3.763 1.00 96.31 86 ALA A CA 1
ATOM 617 C C . ALA A 1 86 ? -11.057 8.049 3.847 1.00 96.31 86 ALA A C 1
ATOM 619 O O . ALA A 1 86 ? -10.462 8.426 2.830 1.00 96.31 86 ALA A O 1
ATOM 620 N N . ASP A 1 87 ? -10.776 8.548 5.053 1.00 96.56 87 ASP A N 1
ATOM 621 C CA . ASP A 1 87 ? -9.746 9.567 5.270 1.00 96.56 87 ASP A CA 1
ATOM 622 C C . ASP A 1 87 ? -8.347 8.998 5.034 1.00 96.56 87 ASP A C 1
ATOM 624 O O . ASP A 1 87 ? -7.531 9.624 4.353 1.00 96.56 87 ASP A O 1
ATOM 628 N N . ALA A 1 88 ? -8.073 7.794 5.546 1.00 96.81 88 ALA A N 1
ATOM 629 C CA . ALA A 1 88 ? -6.803 7.107 5.344 1.00 96.81 88 ALA A CA 1
ATOM 630 C C . ALA A 1 88 ? -6.533 6.887 3.851 1.00 96.81 88 ALA A C 1
ATOM 632 O O . ALA A 1 88 ? -5.452 7.223 3.373 1.00 96.81 88 ALA A O 1
ATOM 633 N N . ALA A 1 89 ? -7.532 6.417 3.097 1.00 96.25 89 ALA A N 1
ATOM 634 C CA . ALA A 1 89 ? -7.444 6.236 1.652 1.00 96.25 89 ALA A CA 1
ATOM 635 C C . ALA A 1 89 ? -7.164 7.552 0.913 1.00 96.25 89 ALA A C 1
ATOM 637 O O . ALA A 1 89 ? -6.300 7.608 0.040 1.00 96.25 89 ALA A O 1
ATOM 638 N N . THR A 1 90 ? -7.857 8.631 1.281 1.00 95.94 90 THR A N 1
ATOM 639 C CA . THR A 1 90 ? -7.659 9.953 0.667 1.00 95.94 90 THR A CA 1
ATOM 640 C C . THR A 1 90 ? -6.253 10.490 0.923 1.00 95.94 90 THR A C 1
ATOM 642 O O . THR A 1 90 ? -5.622 11.050 0.024 1.00 95.94 90 THR A O 1
ATOM 645 N N . ARG A 1 91 ? -5.740 10.304 2.142 1.00 95.06 91 ARG A N 1
ATOM 646 C CA . ARG A 1 91 ? -4.382 10.711 2.508 1.00 95.06 91 ARG A CA 1
ATOM 647 C C . ARG A 1 91 ? -3.327 9.851 1.815 1.00 95.06 91 ARG A C 1
ATOM 649 O O . ARG A 1 91 ? -2.341 10.398 1.327 1.00 95.06 91 ARG A O 1
ATOM 656 N N . ALA A 1 92 ? -3.539 8.539 1.730 1.00 94.06 92 ALA A N 1
ATOM 657 C CA . ALA A 1 92 ? -2.583 7.599 1.149 1.00 94.06 92 ALA A CA 1
ATOM 658 C C . ALA A 1 92 ? -2.252 7.910 -0.319 1.00 94.06 92 ALA A C 1
ATOM 660 O O . ALA A 1 92 ? -1.105 7.757 -0.734 1.00 94.06 92 ALA A O 1
ATOM 661 N N . VAL A 1 93 ? -3.220 8.441 -1.076 1.00 93.00 93 VAL A N 1
ATOM 662 C CA . VAL A 1 93 ? -3.035 8.906 -2.467 1.00 93.00 93 VAL A CA 1
ATOM 663 C C . VAL A 1 93 ? -2.037 10.063 -2.591 1.00 93.00 93 VAL A C 1
ATOM 665 O O . VAL A 1 93 ? -1.547 10.340 -3.674 1.00 93.00 93 VAL A O 1
ATOM 668 N N . ARG A 1 94 ? -1.745 10.785 -1.506 1.00 90.38 94 ARG A N 1
ATOM 669 C CA . ARG A 1 94 ? -0.816 11.929 -1.514 1.00 90.38 94 ARG A CA 1
ATOM 670 C C . ARG A 1 94 ? 0.480 11.644 -0.768 1.00 90.38 94 ARG A C 1
ATOM 672 O O . ARG A 1 94 ? 1.324 12.527 -0.658 1.00 90.38 94 ARG A O 1
ATOM 679 N N . MET A 1 95 ? 0.619 10.443 -0.213 1.00 90.81 95 MET A N 1
ATOM 680 C CA . MET A 1 95 ? 1.735 10.075 0.647 1.00 90.81 95 MET A CA 1
ATOM 681 C C . MET A 1 95 ? 2.421 8.831 0.087 1.00 90.81 95 MET A C 1
ATOM 683 O O . MET A 1 95 ? 2.019 7.707 0.412 1.00 90.81 95 MET A O 1
ATOM 687 N N . PRO A 1 96 ? 3.464 9.025 -0.736 1.00 89.50 96 PRO A N 1
ATOM 688 C CA . PRO A 1 96 ? 4.259 7.936 -1.283 1.00 89.50 96 PRO A CA 1
ATOM 689 C C . PRO A 1 96 ? 4.722 6.956 -0.201 1.00 89.50 96 PRO A C 1
ATOM 691 O O . PRO A 1 96 ? 5.198 7.360 0.867 1.00 89.50 96 PRO A O 1
ATOM 694 N N . GLY A 1 97 ? 4.564 5.661 -0.474 1.00 90.12 97 GLY A N 1
ATOM 695 C CA . GLY A 1 97 ? 4.991 4.581 0.415 1.00 90.12 97 GLY A CA 1
ATOM 696 C C . GLY A 1 97 ? 4.161 4.436 1.691 1.00 90.12 97 GLY A C 1
ATOM 697 O O . GLY A 1 97 ? 4.578 3.726 2.606 1.00 90.12 97 GLY A O 1
ATOM 698 N N . SER A 1 98 ? 3.013 5.114 1.788 1.00 93.75 98 SER A N 1
ATOM 699 C CA . SER A 1 98 ? 2.084 4.883 2.890 1.00 93.75 98 SER A CA 1
ATOM 700 C C . SER A 1 98 ? 1.392 3.526 2.762 1.00 93.75 98 SER A C 1
ATOM 702 O O . SER A 1 98 ? 1.020 3.095 1.673 1.00 93.75 98 SER A O 1
ATOM 704 N N . GLU A 1 99 ? 1.226 2.857 3.895 1.00 95.25 99 GLU A N 1
ATOM 705 C CA . GLU A 1 99 ? 0.401 1.674 4.078 1.00 95.25 99 GLU A CA 1
ATOM 706 C C . GLU A 1 99 ? -0.921 2.074 4.726 1.00 95.25 99 GLU A C 1
ATOM 708 O O . GLU A 1 99 ? -0.926 2.828 5.702 1.00 95.25 99 GLU A O 1
ATOM 713 N N . VAL A 1 100 ? -2.021 1.498 4.244 1.00 97.19 100 VAL A N 1
ATOM 714 C CA . VAL A 1 100 ? -3.318 1.508 4.927 1.00 97.19 100 VAL A CA 1
ATOM 715 C C . VAL A 1 100 ? -3.716 0.076 5.256 1.00 97.19 100 VAL A C 1
ATOM 717 O O . VAL A 1 100 ? -3.697 -0.799 4.389 1.00 97.19 100 VAL A O 1
ATOM 720 N N . SER A 1 101 ? -4.085 -0.158 6.511 1.00 96.88 101 SER A N 1
ATOM 721 C CA . SER A 1 101 ? -4.571 -1.445 7.018 1.00 96.88 101 SER A CA 1
ATOM 722 C C . SER A 1 101 ? -5.772 -1.231 7.938 1.00 96.88 101 SER A C 1
ATOM 724 O O . SER A 1 101 ? -5.962 -0.128 8.448 1.00 96.88 101 SER A O 1
ATOM 726 N N . GLY A 1 102 ? -6.600 -2.257 8.143 1.00 96.38 102 GLY A N 1
ATOM 727 C CA . GLY A 1 102 ? -7.683 -2.193 9.129 1.00 96.38 102 GLY A CA 1
ATOM 728 C C . GLY A 1 102 ? -7.142 -1.973 10.545 1.00 96.38 102 GLY A C 1
ATOM 729 O O . GLY A 1 102 ? -6.043 -2.423 10.866 1.00 96.38 102 GLY A O 1
ATOM 730 N N . ALA A 1 103 ? -7.904 -1.274 11.383 1.00 95.12 103 ALA A N 1
ATOM 731 C CA . ALA A 1 103 ? -7.545 -1.037 12.778 1.00 95.12 103 ALA A CA 1
ATOM 732 C C . ALA A 1 103 ? -8.720 -1.306 13.720 1.00 95.12 103 ALA A C 1
ATOM 734 O O . ALA A 1 103 ? -9.884 -1.257 13.322 1.00 95.12 103 ALA A O 1
ATOM 735 N N . ASP A 1 104 ? -8.387 -1.530 14.985 1.00 93.19 104 ASP A N 1
ATOM 736 C CA . ASP A 1 104 ? -9.329 -1.593 16.092 1.00 93.19 104 ASP A CA 1
ATOM 737 C C . ASP A 1 104 ? -8.986 -0.489 17.103 1.00 93.19 104 ASP A C 1
ATOM 739 O O . ASP A 1 104 ? -7.815 -0.273 17.425 1.00 93.19 104 ASP A O 1
ATOM 743 N N . VAL A 1 105 ? -10.001 0.238 17.577 1.00 92.12 105 VAL A N 1
ATOM 744 C CA . VAL A 1 105 ? -9.856 1.255 18.625 1.00 92.12 105 VAL A CA 1
ATOM 745 C C . VAL A 1 105 ? -10.782 0.911 19.783 1.00 92.12 105 VAL A C 1
ATOM 747 O O . VAL A 1 105 ? -11.993 1.126 19.710 1.00 92.12 105 VAL A O 1
ATOM 750 N N . GLY A 1 106 ? -10.206 0.414 20.878 1.00 90.44 106 GLY A N 1
ATOM 751 C CA . GLY A 1 106 ? -10.954 0.090 22.094 1.00 90.44 106 GLY A CA 1
ATOM 752 C C . GLY A 1 106 ? -11.923 -1.088 21.932 1.00 90.44 106 GLY A C 1
ATOM 753 O O . GLY A 1 106 ? -13.031 -1.038 22.466 1.00 90.44 106 GLY A O 1
ATOM 754 N N . GLY A 1 107 ? -11.534 -2.119 21.178 1.00 93.00 107 GLY A N 1
ATOM 755 C CA . GLY A 1 107 ? -12.349 -3.298 20.869 1.00 93.00 107 GLY A CA 1
ATOM 756 C C . GLY A 1 107 ? -13.410 -3.045 19.798 1.00 93.00 107 GLY A C 1
ATOM 757 O O . GLY A 1 107 ? -14.438 -3.723 19.774 1.00 93.00 107 GLY A O 1
ATOM 758 N N . ARG A 1 108 ? -13.232 -2.004 18.977 1.00 93.19 108 ARG A N 1
ATOM 759 C CA . ARG A 1 108 ? -14.179 -1.622 17.927 1.00 93.19 108 ARG A CA 1
ATOM 760 C C . ARG A 1 108 ? -13.452 -1.408 16.613 1.00 93.19 108 ARG A C 1
ATOM 762 O O . ARG A 1 108 ? -12.633 -0.501 16.501 1.00 93.19 108 ARG A O 1
ATOM 769 N N . GLU A 1 109 ? -13.879 -2.125 15.579 1.00 93.75 109 GLU A N 1
ATOM 770 C CA . GLU A 1 109 ? -13.425 -1.916 14.195 1.00 93.75 109 GLU A CA 1
ATOM 771 C C . GLU A 1 109 ? -14.049 -0.683 13.520 1.00 93.75 109 GLU A C 1
ATOM 773 O O . GLU A 1 109 ? -13.650 -0.298 12.421 1.00 93.75 109 GLU A O 1
ATOM 778 N N . ARG A 1 110 ? -15.085 -0.080 14.116 1.00 94.31 110 ARG A N 1
ATOM 779 C CA . ARG A 1 110 ? -15.847 1.035 13.529 1.00 94.31 110 ARG A CA 1
ATOM 780 C C . ARG A 1 110 ? -16.035 2.179 14.521 1.00 94.31 110 ARG A C 1
ATOM 782 O O . ARG A 1 110 ? -16.191 1.962 15.722 1.00 94.31 110 ARG A O 1
ATOM 789 N N . GLY A 1 111 ? -16.083 3.396 13.990 1.00 91.75 111 GLY A N 1
ATOM 790 C CA . GLY A 1 111 ? -16.398 4.631 14.698 1.00 91.75 111 GLY A CA 1
ATOM 791 C C . GLY A 1 111 ? -17.323 5.550 13.892 1.00 91.75 111 GLY A C 1
ATOM 792 O O . GLY A 1 111 ? -17.947 5.105 12.928 1.00 91.75 111 GLY A O 1
ATOM 793 N N . PRO A 1 112 ? -17.416 6.843 14.257 1.00 88.75 112 PRO A N 1
ATOM 794 C CA . PRO A 1 112 ? -18.350 7.786 13.632 1.00 88.75 112 PRO A CA 1
ATOM 795 C C . PRO A 1 112 ? -18.143 7.970 12.122 1.00 88.75 112 PRO A C 1
ATOM 797 O O . PRO A 1 112 ? -19.102 8.196 11.394 1.00 88.75 112 PRO A O 1
ATOM 800 N N . GLY A 1 113 ? -16.898 7.844 11.651 1.00 88.25 113 GLY A N 1
ATOM 801 C CA . GLY A 1 113 ? -16.528 7.939 10.235 1.00 88.25 113 GLY A CA 1
ATOM 802 C C . GLY A 1 113 ? -16.551 6.606 9.478 1.00 88.25 113 GLY A C 1
ATOM 803 O O . GLY A 1 113 ? -15.990 6.523 8.391 1.00 88.25 113 GLY A O 1
ATOM 804 N N . GLY A 1 114 ? -17.136 5.547 10.047 1.00 92.69 114 GLY A N 1
ATOM 805 C CA . GLY A 1 114 ? -17.119 4.204 9.464 1.00 92.69 114 GLY A CA 1
ATOM 806 C C . GLY A 1 114 ? -16.001 3.331 10.029 1.00 92.69 114 GLY A C 1
ATOM 807 O O . GLY A 1 114 ? -15.671 3.423 11.210 1.00 92.69 114 GLY A O 1
ATOM 808 N N . ARG A 1 115 ? -15.460 2.420 9.214 1.00 95.81 115 ARG A N 1
ATOM 809 C CA . ARG A 1 115 ? -14.420 1.480 9.659 1.00 95.81 115 ARG A CA 1
ATOM 810 C C . ARG A 1 115 ? -13.115 2.222 9.953 1.00 95.81 115 ARG A C 1
ATOM 812 O O . ARG A 1 115 ? -12.778 3.177 9.252 1.00 95.81 115 ARG A O 1
ATOM 819 N N . TRP A 1 116 ? -12.408 1.805 10.996 1.00 97.62 116 TRP A N 1
ATOM 820 C CA . TRP A 1 116 ? -11.104 2.352 11.344 1.00 97.62 116 TRP A CA 1
ATOM 821 C C . TRP A 1 116 ? -10.013 1.762 10.457 1.00 97.62 116 TRP A C 1
ATOM 823 O O . TRP A 1 116 ? -10.051 0.591 10.075 1.00 97.62 116 TRP A O 1
ATOM 833 N N . ALA A 1 117 ? -9.016 2.585 10.166 1.00 97.62 117 ALA A N 1
ATOM 834 C CA . ALA A 1 117 ? -7.807 2.194 9.475 1.00 97.62 117 ALA A CA 1
ATOM 835 C C . ALA A 1 117 ? -6.580 2.794 10.152 1.00 97.62 117 ALA A C 1
ATOM 837 O O . ALA A 1 117 ? -6.608 3.935 10.612 1.00 97.62 117 ALA A O 1
ATOM 838 N N . MET A 1 118 ? -5.494 2.030 10.160 1.00 96.06 118 MET A N 1
ATOM 839 C CA . MET A 1 118 ? -4.161 2.490 10.509 1.00 96.06 118 MET A CA 1
ATOM 840 C C . MET A 1 118 ? -3.440 2.913 9.233 1.00 96.06 118 MET A C 1
ATOM 842 O O . MET A 1 118 ? -3.284 2.116 8.305 1.00 96.06 118 MET A O 1
ATOM 846 N N . LEU A 1 119 ? -2.977 4.157 9.216 1.00 96.00 119 LEU A N 1
ATOM 847 C CA . LEU A 1 119 ? -2.123 4.715 8.177 1.00 96.00 119 LEU A CA 1
ATOM 848 C C . LEU A 1 119 ? -0.682 4.786 8.698 1.00 96.00 119 LEU A C 1
ATOM 850 O O . LEU A 1 119 ? -0.443 5.391 9.744 1.00 96.00 119 LEU A O 1
ATOM 854 N N . ARG A 1 120 ? 0.277 4.193 7.980 1.00 92.81 120 ARG A N 1
ATOM 855 C CA . ARG A 1 120 ? 1.701 4.136 8.373 1.00 92.81 120 ARG A CA 1
ATOM 856 C C . ARG A 1 120 ? 2.640 4.415 7.210 1.00 92.81 120 ARG A C 1
ATOM 858 O O . ARG A 1 120 ? 2.295 4.140 6.070 1.00 92.81 120 ARG A O 1
ATOM 865 N N . ARG A 1 121 ? 3.857 4.898 7.469 1.00 88.62 121 ARG A N 1
ATOM 866 C CA . ARG A 1 121 ? 4.932 5.027 6.472 1.00 88.62 121 ARG A CA 1
ATOM 867 C C . ARG A 1 121 ? 6.109 4.149 6.877 1.00 88.62 121 ARG A C 1
ATOM 869 O O . ARG A 1 121 ? 7.100 4.606 7.448 1.00 88.62 121 ARG A O 1
ATOM 876 N N . ARG A 1 122 ? 5.986 2.859 6.556 1.00 78.19 122 ARG A N 1
ATOM 877 C CA . ARG A 1 122 ? 6.951 1.826 6.966 1.00 78.19 122 ARG A CA 1
ATOM 878 C C . ARG A 1 122 ? 8.293 1.944 6.256 1.00 78.19 122 ARG A C 1
ATOM 880 O O . ARG A 1 122 ? 9.321 1.657 6.862 1.00 78.19 122 ARG A O 1
ATOM 887 N N . LEU A 1 123 ? 8.301 2.403 5.004 1.00 71.75 123 LEU A N 1
ATOM 888 C CA . LEU A 1 123 ? 9.550 2.639 4.299 1.00 71.75 123 LEU A CA 1
ATOM 889 C C . LEU A 1 123 ? 10.198 3.928 4.821 1.00 71.75 123 LEU A C 1
ATOM 891 O O . LEU A 1 123 ? 9.755 5.049 4.551 1.00 71.75 123 LEU A O 1
ATOM 895 N N . ARG A 1 124 ? 11.270 3.763 5.594 1.00 62.28 124 ARG A N 1
ATOM 896 C CA . ARG A 1 124 ? 12.244 4.822 5.839 1.00 62.28 124 ARG A CA 1
ATOM 897 C C . ARG A 1 124 ? 13.223 4.751 4.679 1.00 62.28 124 ARG A C 1
ATOM 899 O O . ARG A 1 124 ? 14.145 3.947 4.714 1.00 62.28 124 ARG A O 1
ATOM 906 N N . LE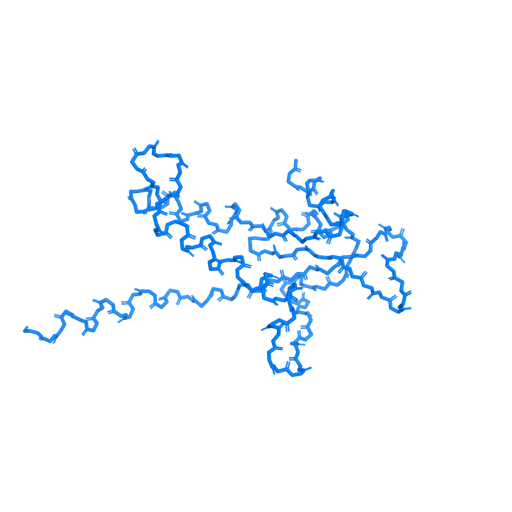U A 1 125 ? 12.990 5.544 3.637 1.00 51.12 125 LEU A N 1
ATOM 907 C CA . LEU A 1 125 ? 14.055 5.817 2.680 1.00 51.12 125 LEU A CA 1
ATOM 908 C C . LEU A 1 125 ? 15.158 6.519 3.476 1.00 51.12 125 LEU A C 1
ATOM 910 O O . LEU A 1 125 ? 15.050 7.704 3.793 1.00 51.12 125 LEU A O 1
ATOM 914 N N . VAL A 1 126 ? 16.165 5.756 3.891 1.00 38.78 126 VAL A N 1
ATOM 915 C CA . VAL A 1 126 ? 17.462 6.332 4.220 1.00 38.78 126 VAL A CA 1
ATOM 916 C C . VAL A 1 126 ? 17.946 6.959 2.910 1.00 38.78 126 VAL A C 1
ATOM 918 O O . VAL A 1 126 ? 17.830 6.296 1.876 1.00 38.78 126 VAL A O 1
ATOM 921 N N . PRO A 1 127 ? 18.392 8.226 2.896 1.00 33.97 127 PRO A N 1
ATOM 922 C CA . PRO A 1 127 ? 18.922 8.833 1.686 1.00 33.97 127 PRO A CA 1
ATOM 923 C C . PRO A 1 127 ? 20.046 7.952 1.137 1.00 33.97 127 PRO A C 1
ATOM 925 O O . PRO A 1 127 ? 21.041 7.723 1.815 1.00 33.97 127 PRO A O 1
ATOM 928 N N . ASP A 1 128 ? 19.792 7.417 -0.051 1.00 40.62 128 ASP A N 1
ATOM 929 C CA . ASP A 1 128 ? 20.678 6.721 -0.978 1.00 40.62 128 ASP A CA 1
ATOM 930 C C . ASP A 1 128 ? 22.019 6.198 -0.420 1.00 40.62 128 ASP A C 1
ATOM 932 O O . ASP A 1 128 ? 23.092 6.746 -0.670 1.00 40.62 128 ASP A O 1
ATOM 936 N N . SER A 1 129 ? 21.974 5.078 0.303 1.00 37.09 129 SER A N 1
ATOM 937 C CA . SER A 1 129 ? 23.161 4.261 0.584 1.00 37.09 129 SER A CA 1
ATOM 938 C C . SER A 1 129 ? 23.567 3.370 -0.603 1.00 37.09 129 SER A C 1
ATOM 940 O O . SER A 1 129 ? 24.551 2.639 -0.496 1.00 37.09 129 SER A O 1
ATOM 942 N N . ALA A 1 130 ? 22.886 3.455 -1.757 1.00 39.66 130 ALA A N 1
ATOM 943 C CA . ALA A 1 130 ? 23.250 2.689 -2.952 1.00 39.66 130 ALA A CA 1
ATOM 944 C C . ALA A 1 130 ? 24.495 3.240 -3.677 1.00 39.66 130 ALA A C 1
ATOM 946 O O . ALA A 1 130 ? 25.037 2.568 -4.549 1.00 39.66 130 ALA A O 1
ATOM 947 N N . ARG A 1 131 ? 25.012 4.415 -3.284 1.00 39.22 131 ARG A N 1
ATOM 948 C CA . ARG A 1 131 ? 26.282 4.952 -3.804 1.00 39.22 131 ARG A CA 1
ATOM 949 C C . ARG A 1 131 ? 27.534 4.512 -3.043 1.00 39.22 131 ARG A C 1
ATOM 951 O O . ARG A 1 131 ? 28.600 4.474 -3.641 1.00 39.22 131 ARG A O 1
ATOM 958 N N . VAL A 1 132 ? 27.432 4.134 -1.768 1.00 40.12 132 VAL A N 1
ATOM 959 C CA . VAL A 1 132 ? 28.629 3.897 -0.933 1.00 40.12 132 VAL A CA 1
ATOM 960 C C . VAL A 1 132 ? 29.316 2.565 -1.265 1.00 40.12 132 VAL A C 1
ATOM 962 O O . VAL A 1 132 ? 30.535 2.490 -1.257 1.00 40.12 132 VAL A O 1
ATOM 965 N N . MET A 1 133 ? 28.573 1.532 -1.677 1.00 37.28 133 MET A N 1
ATOM 966 C CA . MET A 1 133 ? 29.174 0.221 -1.987 1.00 37.28 133 MET A CA 1
ATOM 967 C C . MET A 1 133 ? 29.756 0.100 -3.404 1.00 37.28 133 MET A C 1
ATOM 969 O O . MET A 1 133 ? 30.491 -0.842 -3.675 1.00 37.28 133 MET A O 1
ATOM 973 N N . ALA A 1 134 ? 29.432 1.030 -4.307 1.00 42.56 134 ALA A N 1
ATOM 974 C CA . ALA A 1 134 ? 29.987 1.056 -5.663 1.00 42.56 134 ALA A CA 1
ATOM 975 C C . ALA A 1 134 ? 31.272 1.896 -5.762 1.00 42.56 134 ALA A C 1
ATOM 977 O O . ALA A 1 134 ? 32.008 1.762 -6.734 1.00 42.56 134 ALA A O 1
ATOM 978 N N . GLN A 1 135 ? 31.540 2.755 -4.772 1.00 40.72 135 GLN A N 1
ATOM 979 C CA . GLN A 1 135 ? 32.715 3.627 -4.748 1.00 40.72 135 GLN A CA 1
ATOM 980 C C . GLN A 1 135 ? 33.917 2.962 -4.060 1.00 40.72 135 GLN A C 1
ATOM 982 O O . GLN A 1 135 ? 35.032 3.096 -4.550 1.00 40.72 135 GLN A O 1
ATOM 987 N N . ASP A 1 136 ? 33.681 2.133 -3.038 1.00 38.38 136 ASP A N 1
ATOM 988 C CA . ASP A 1 136 ? 34.740 1.376 -2.346 1.00 38.38 136 ASP A CA 1
ATOM 989 C C . ASP A 1 136 ? 35.322 0.214 -3.180 1.00 38.38 136 ASP A C 1
ATOM 991 O O . ASP A 1 136 ? 36.326 -0.376 -2.799 1.00 38.38 136 ASP A O 1
ATOM 995 N N . ALA A 1 137 ? 34.713 -0.124 -4.322 1.00 46.69 137 ALA A N 1
ATOM 996 C CA . ALA A 1 137 ? 35.199 -1.170 -5.229 1.00 46.69 137 ALA A CA 1
ATOM 997 C C . ALA A 1 137 ? 36.046 -0.633 -6.400 1.00 46.69 137 ALA A C 1
ATOM 999 O O . ALA A 1 137 ? 36.515 -1.423 -7.215 1.00 46.69 137 ALA A O 1
ATOM 1000 N N . ILE A 1 138 ? 36.198 0.692 -6.521 1.00 49.28 138 ILE A N 1
ATOM 1001 C CA . ILE A 1 138 ? 36.930 1.344 -7.625 1.00 49.28 138 ILE A CA 1
ATOM 1002 C C . ILE A 1 138 ? 38.279 1.924 -7.153 1.00 49.28 138 ILE A C 1
ATOM 1004 O O . ILE A 1 138 ? 39.137 2.186 -7.986 1.00 49.28 138 ILE A O 1
ATOM 1008 N N . ASP A 1 139 ? 38.501 2.062 -5.842 1.00 44.84 139 ASP A N 1
ATOM 1009 C CA . ASP A 1 139 ? 39.728 2.641 -5.257 1.00 44.84 139 ASP A CA 1
ATOM 1010 C C . ASP A 1 139 ? 40.778 1.592 -4.807 1.00 44.84 139 ASP A C 1
ATOM 1012 O O . ASP A 1 139 ? 41.747 1.956 -4.141 1.00 44.84 139 ASP A O 1
ATOM 1016 N N . ASP A 1 140 ? 40.616 0.308 -5.162 1.00 45.28 140 ASP A N 1
ATOM 1017 C CA . ASP A 1 140 ? 41.535 -0.791 -4.784 1.00 45.28 140 ASP A CA 1
ATOM 1018 C C . ASP A 1 140 ? 42.202 -1.485 -6.000 1.00 45.28 140 ASP A C 1
ATOM 1020 O O . ASP A 1 140 ? 42.392 -2.702 -5.999 1.00 45.28 140 ASP A O 1
ATOM 1024 N N . ASP A 1 141 ? 42.547 -0.714 -7.046 1.00 38.78 141 ASP A N 1
ATOM 1025 C CA . ASP A 1 141 ? 43.459 -1.128 -8.140 1.00 38.78 141 ASP A CA 1
ATOM 1026 C C . ASP A 1 141 ? 44.452 -0.009 -8.522 1.00 38.78 141 ASP A C 1
ATOM 1028 O O . ASP A 1 141 ? 44.003 1.098 -8.907 1.00 38.78 141 ASP A O 1
#

pLDDT: mean 84.56, std 18.72, range [33.97, 97.88]

Radius of gyration: 17.69 Å; chains: 1; bounding box: 62×26×46 Å

Secondary structure (DSSP, 8-state):
-HHHHHHHHHHTT--EE--HHHHHHHHHHSHHHHB-TTSSSB-HHHHHHHHHHHHHHHHHHTT-S-SSS-PPPP-GGGT-EEEEHHHHHHHHTTSTT-EEEE--SSS-SEETTEEEEEEE------S-GGGHHHHTTTS--

Foldseek 3Di:
DQLVVLLVQQVVQHKDWQACVQCVVVCVVPVVQQPDPVSPHGDPVVVVSVCVLCVQVVCVVVVNPDPDPPPDAADVVLVWDKDASSVLSVVNNVRHSKMKHQDDDPNHQADPNGGMITIHRRDPPPPDPVPVVVVVVPPPD

Sequence (141 aa):
MAAAQTVAVVEAGGRTVSLGDLLGPHFVAMPEEMFSADRFHPSPAGYAQAAAALLPSVATALGLWPVDPEEPDPDRLRGEGVTSVADAATRAVRMPGSEVSGADVGGRERGPGGRWAMLRRRLRLVPDSARVMAQDAIDDD